Protein AF-A0A1C3NJX9-F1 (afdb_m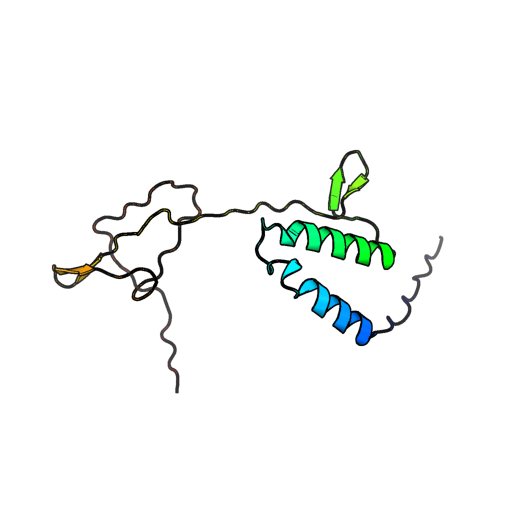onomer)

Mean predicted aligned error: 9.36 Å

Secondary structure (DSSP, 8-state):
--------PPPPPP-HHHHHHHHHHHTSGGG--S-SSSHHHHHHHHHHHHHHHHTT----S-EETTEE-S------------SPPPEEEEETTEEEEE-BTTTB-----SS--S-----SPPP---S------

Structure (mmCIF, N/CA/C/O backbone):
data_AF-A0A1C3NJX9-F1
#
_entry.id   AF-A0A1C3NJX9-F1
#
loop_
_atom_site.group_PDB
_atom_site.id
_atom_site.type_symbol
_atom_site.label_atom_id
_atom_site.label_alt_id
_atom_site.label_comp_id
_atom_site.label_asym_id
_atom_site.label_entity_id
_atom_site.label_seq_id
_atom_site.pdbx_PDB_ins_code
_atom_site.Cartn_x
_atom_site.Cartn_y
_atom_site.Cartn_z
_atom_site.occupancy
_atom_site.B_iso_or_equiv
_atom_site.auth_seq_id
_atom_site.auth_comp_id
_atom_site.auth_asym_id
_atom_site.auth_atom_id
_atom_site.pdbx_PDB_model_num
ATOM 1 N N . MET A 1 1 ? -10.291 13.514 -48.872 1.00 37.56 1 MET A N 1
ATOM 2 C CA . MET A 1 1 ? -10.775 12.367 -48.076 1.00 37.56 1 MET A CA 1
ATOM 3 C C . MET A 1 1 ? -9.645 11.356 -48.002 1.00 37.56 1 MET A C 1
ATOM 5 O O . MET A 1 1 ? -9.330 10.765 -49.023 1.00 37.56 1 MET A O 1
ATOM 9 N N . ALA A 1 2 ? -8.970 11.233 -46.860 1.00 44.94 2 ALA A N 1
ATOM 10 C CA . ALA A 1 2 ? -7.931 10.225 -46.657 1.00 44.94 2 ALA A CA 1
ATOM 11 C C . ALA A 1 2 ? -8.502 9.164 -45.714 1.00 44.94 2 ALA A C 1
ATOM 13 O O . ALA A 1 2 ? -8.822 9.461 -44.564 1.00 44.94 2 ALA A O 1
ATOM 14 N N . VAL A 1 3 ? -8.720 7.962 -46.240 1.00 45.22 3 VAL A N 1
ATOM 15 C CA . VAL A 1 3 ? -9.223 6.824 -45.472 1.00 45.22 3 VAL A CA 1
ATOM 16 C C . VAL A 1 3 ? -8.058 6.287 -44.650 1.00 45.22 3 VAL A C 1
ATOM 18 O O . VAL A 1 3 ? -7.065 5.818 -45.199 1.00 45.22 3 VAL A O 1
ATOM 21 N N . SER A 1 4 ? -8.171 6.413 -43.331 1.00 53.34 4 SER A N 1
ATOM 22 C CA . SER 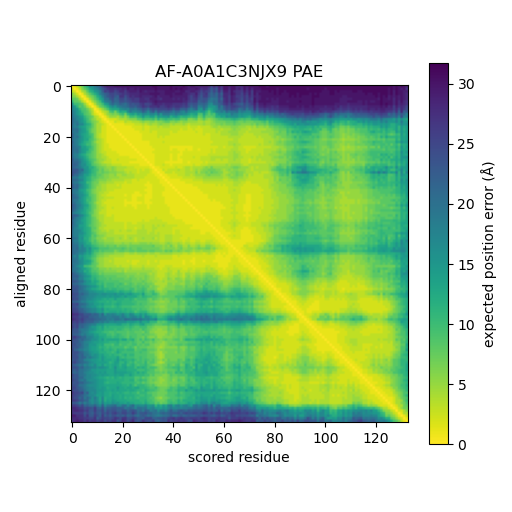A 1 4 ? -7.244 5.815 -42.378 1.00 53.34 4 SER A CA 1
ATOM 23 C C . SER A 1 4 ? -7.418 4.297 -42.426 1.00 53.34 4 SER A C 1
ATOM 25 O O . SER A 1 4 ? -8.473 3.777 -42.061 1.00 53.34 4 SER A O 1
ATOM 27 N N . THR A 1 5 ? -6.413 3.578 -42.918 1.00 52.00 5 THR A N 1
ATOM 28 C CA . THR A 1 5 ? -6.339 2.122 -42.781 1.00 52.00 5 THR A CA 1
ATOM 29 C C . THR A 1 5 ? -6.199 1.796 -41.302 1.00 52.00 5 THR A C 1
ATOM 31 O O . THR A 1 5 ? -5.136 1.996 -40.716 1.00 52.00 5 THR A O 1
ATOM 34 N N . ALA A 1 6 ? -7.277 1.306 -40.689 1.00 57.44 6 ALA A N 1
ATOM 35 C CA . ALA A 1 6 ? -7.197 0.659 -39.392 1.00 57.44 6 ALA A CA 1
ATOM 36 C C . ALA A 1 6 ? -6.249 -0.539 -39.532 1.00 57.44 6 ALA A C 1
ATOM 38 O O . ALA A 1 6 ? -6.569 -1.521 -40.201 1.00 57.44 6 ALA A O 1
ATOM 39 N N . LEU A 1 7 ? -5.057 -0.427 -38.945 1.00 58.59 7 LEU A N 1
ATOM 40 C CA . LEU A 1 7 ? -4.159 -1.556 -38.764 1.00 58.59 7 LEU A CA 1
ATOM 41 C C . LEU A 1 7 ? -4.948 -2.600 -37.962 1.00 58.59 7 LEU A C 1
ATOM 43 O O . LEU A 1 7 ? -5.255 -2.368 -36.791 1.00 58.59 7 LEU A O 1
ATOM 47 N N . MET A 1 8 ? -5.323 -3.723 -38.580 1.00 57.41 8 MET A N 1
ATOM 48 C CA . MET A 1 8 ? -5.744 -4.884 -37.801 1.00 57.41 8 MET A CA 1
ATOM 49 C C . MET A 1 8 ? -4.547 -5.252 -36.931 1.00 57.41 8 MET A C 1
ATOM 51 O O . MET A 1 8 ? -3.512 -5.674 -37.447 1.00 57.41 8 MET A O 1
ATOM 55 N N . ALA A 1 9 ? -4.660 -5.012 -35.625 1.00 65.69 9 ALA A N 1
ATOM 56 C CA . ALA A 1 9 ? -3.661 -5.458 -34.673 1.00 65.69 9 ALA A CA 1
ATOM 57 C C . ALA A 1 9 ? -3.471 -6.964 -34.883 1.00 65.69 9 ALA A C 1
ATOM 59 O O . ALA A 1 9 ? -4.447 -7.719 -34.873 1.00 65.69 9 ALA A O 1
ATOM 60 N N . ALA A 1 10 ? -2.229 -7.383 -35.139 1.00 67.25 10 ALA A N 1
ATOM 61 C CA . ALA A 1 10 ? -1.888 -8.795 -35.224 1.00 67.25 10 ALA A CA 1
ATOM 62 C C . ALA A 1 10 ? -2.438 -9.515 -33.986 1.00 67.25 10 ALA A C 1
ATOM 64 O O . ALA A 1 10 ? -2.397 -8.961 -32.884 1.00 67.25 10 ALA A O 1
ATOM 65 N N . THR A 1 11 ? -2.962 -10.731 -34.163 1.00 66.94 11 THR A N 1
ATOM 66 C CA . THR A 1 11 ? -3.424 -11.540 -33.034 1.00 66.94 11 THR A CA 1
ATOM 67 C C . THR A 1 11 ? -2.265 -11.656 -32.043 1.00 66.94 11 THR A C 1
ATOM 69 O O . THR A 1 11 ? -1.195 -12.131 -32.436 1.00 66.94 11 THR A O 1
ATOM 72 N N . PRO A 1 12 ? -2.408 -11.162 -30.801 1.00 69.81 12 PRO A N 1
ATOM 73 C CA . PRO A 1 12 ? -1.293 -11.142 -29.872 1.00 69.81 12 PRO A CA 1
ATOM 74 C C . PRO A 1 12 ? -0.863 -12.581 -29.601 1.00 69.81 12 PRO A C 1
ATOM 76 O O . PRO A 1 12 ? -1.664 -13.405 -29.161 1.00 69.81 12 PRO A O 1
ATOM 79 N N . SER A 1 13 ? 0.405 -12.886 -29.874 1.00 78.25 13 SER A N 1
ATOM 80 C CA . SER A 1 13 ? 0.987 -14.164 -29.482 1.00 78.25 13 SER A CA 1
ATO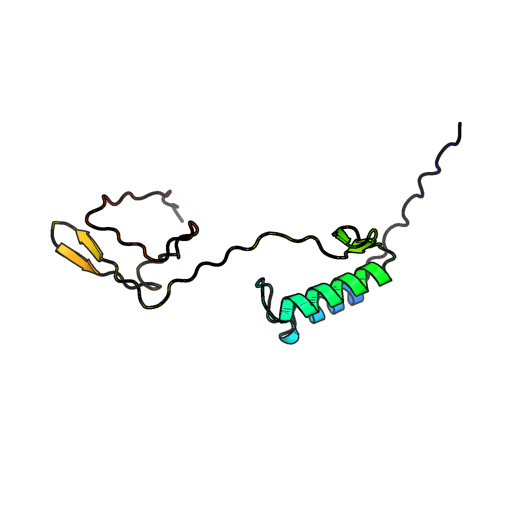M 81 C C . SER A 1 13 ? 1.100 -14.187 -27.962 1.00 78.25 13 SER A C 1
ATOM 83 O O . SER A 1 13 ? 1.799 -13.358 -27.370 1.00 78.25 13 SER A O 1
ATOM 85 N N . LEU A 1 14 ? 0.402 -15.125 -27.327 1.00 82.12 14 LEU A N 1
ATOM 86 C CA . LEU A 1 14 ? 0.551 -15.392 -25.903 1.00 82.12 14 LEU A CA 1
ATOM 87 C C . LEU A 1 14 ? 1.717 -16.361 -25.710 1.00 82.12 14 LEU A C 1
ATOM 89 O O . LEU A 1 14 ? 1.795 -17.394 -26.366 1.00 82.12 14 LEU A O 1
ATOM 93 N N . ASP A 1 15 ? 2.643 -15.976 -24.840 1.00 90.38 15 ASP A N 1
ATOM 94 C CA . ASP A 1 15 ? 3.801 -16.775 -24.455 1.00 90.38 15 ASP A CA 1
ATOM 95 C C . ASP A 1 15 ? 3.693 -17.051 -22.954 1.00 90.38 15 ASP A C 1
ATOM 97 O O . ASP A 1 15 ? 3.925 -16.164 -22.122 1.00 90.38 15 ASP A O 1
ATOM 101 N N . ASP A 1 16 ? 3.315 -18.281 -22.620 1.00 93.50 16 ASP A N 1
ATOM 102 C CA . ASP A 1 16 ? 3.127 -18.738 -21.244 1.00 93.50 16 ASP A CA 1
ATOM 103 C C . ASP A 1 16 ? 4.426 -18.657 -20.433 1.00 93.50 16 ASP A C 1
ATOM 105 O O . ASP A 1 16 ? 4.403 -18.331 -19.242 1.00 93.50 16 ASP A O 1
ATOM 109 N N . ALA A 1 17 ? 5.579 -18.896 -21.068 1.00 94.75 17 ALA A N 1
ATOM 110 C CA . ALA A 1 17 ? 6.876 -18.816 -20.407 1.00 94.75 17 ALA A CA 1
ATOM 111 C C . ALA A 1 17 ? 7.215 -17.365 -20.048 1.00 94.75 17 ALA A C 1
ATOM 113 O O . ALA A 1 17 ? 7.713 -17.100 -18.948 1.00 94.75 17 ALA A O 1
ATOM 114 N N . ARG A 1 18 ? 6.888 -16.412 -20.932 1.00 91.00 18 ARG A N 1
ATOM 115 C CA . ARG A 1 18 ? 6.994 -14.979 -20.626 1.00 91.00 18 ARG A CA 1
ATOM 116 C C . A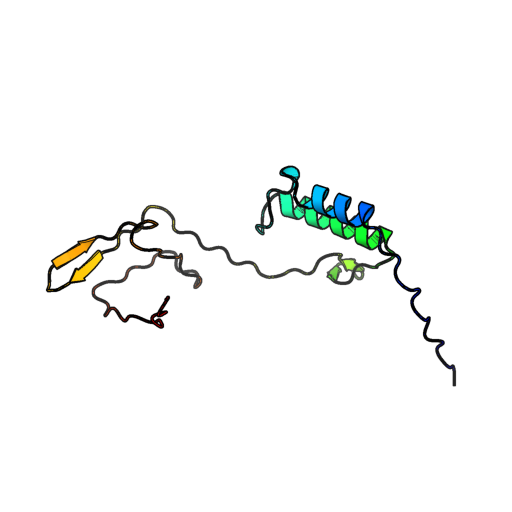RG A 1 18 ? 6.096 -14.593 -19.456 1.00 91.00 18 ARG A C 1
ATOM 118 O O . ARG A 1 18 ? 6.592 -13.981 -18.517 1.00 91.00 18 ARG A O 1
ATOM 125 N N . ILE A 1 19 ? 4.819 -14.979 -19.481 1.00 93.06 19 ILE A N 1
ATOM 126 C CA . ILE A 1 19 ? 3.876 -14.662 -18.395 1.00 93.06 19 ILE A CA 1
ATOM 127 C C . ILE A 1 19 ? 4.377 -15.244 -17.068 1.00 93.06 19 ILE A C 1
ATOM 129 O O . ILE A 1 19 ? 4.433 -14.539 -16.063 1.00 93.06 19 ILE A O 1
ATOM 133 N N . SER A 1 20 ? 4.797 -16.513 -17.060 1.00 96.88 20 SER A N 1
ATOM 134 C CA . SER A 1 20 ? 5.311 -17.173 -15.857 1.00 96.88 20 SER A CA 1
ATOM 135 C C . SER A 1 20 ? 6.549 -16.474 -15.292 1.00 96.88 20 SER A C 1
ATOM 137 O O . SER A 1 20 ? 6.654 -16.307 -14.077 1.00 96.88 20 SER A O 1
ATOM 139 N N . ARG A 1 21 ? 7.477 -16.038 -16.152 1.00 96.06 21 ARG A N 1
ATOM 140 C CA . ARG A 1 21 ? 8.663 -15.281 -15.732 1.00 96.06 21 ARG A CA 1
ATOM 141 C C . ARG A 1 21 ? 8.282 -13.950 -15.091 1.00 96.06 21 ARG A C 1
ATOM 143 O O . ARG A 1 21 ? 8.793 -13.646 -14.019 1.00 96.06 21 ARG A O 1
ATOM 150 N N . ASP A 1 22 ? 7.389 -13.192 -15.719 1.00 95.38 22 ASP A N 1
ATOM 151 C CA . ASP A 1 22 ? 6.992 -11.873 -15.223 1.00 95.38 22 ASP A CA 1
ATOM 152 C C . ASP A 1 22 ? 6.262 -11.992 -13.870 1.00 95.38 22 ASP A C 1
ATOM 154 O O . ASP A 1 22 ? 6.515 -11.215 -12.950 1.00 95.38 22 ASP A O 1
ATOM 158 N N . VAL A 1 23 ? 5.428 -13.027 -13.702 1.00 96.06 23 VAL A N 1
ATOM 159 C CA . VAL A 1 23 ? 4.787 -13.345 -12.415 1.00 96.06 23 VAL A CA 1
ATOM 160 C C . VAL A 1 23 ? 5.817 -13.719 -11.350 1.00 96.06 23 VAL A C 1
ATOM 162 O O . VAL A 1 23 ? 5.725 -13.219 -10.233 1.00 96.06 23 VAL A O 1
ATOM 165 N N . LYS A 1 24 ? 6.791 -14.581 -11.669 1.00 96.44 24 LYS A N 1
ATOM 166 C CA . LYS A 1 24 ? 7.838 -14.994 -10.716 1.00 96.44 24 LYS A CA 1
ATOM 167 C C . LYS A 1 24 ? 8.680 -13.816 -10.242 1.00 96.44 24 LYS A C 1
ATOM 169 O O . LYS A 1 24 ? 8.984 -13.735 -9.058 1.00 96.44 24 LYS A O 1
ATOM 174 N N . GLU A 1 25 ? 9.035 -12.923 -11.157 1.00 96.62 25 GLU A N 1
ATOM 175 C CA . GLU A 1 25 ? 9.805 -11.722 -10.850 1.00 96.62 25 GLU A CA 1
ATOM 176 C C . GLU A 1 25 ? 9.026 -10.808 -9.894 1.00 96.62 25 GLU A C 1
ATOM 178 O O . GLU A 1 25 ? 9.475 -10.563 -8.775 1.00 96.62 25 GLU A O 1
ATOM 183 N N . LEU A 1 26 ? 7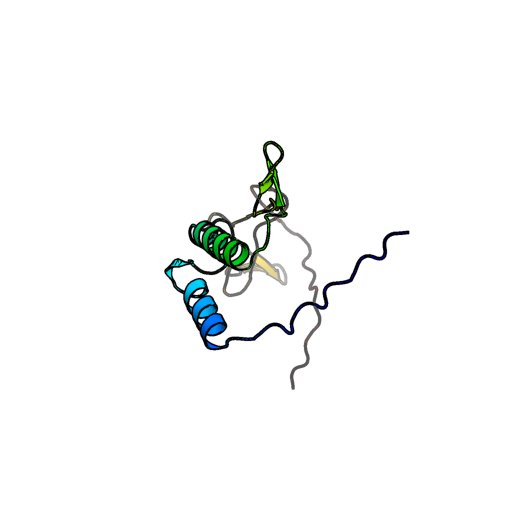.820 -10.384 -10.291 1.00 96.38 26 LEU A N 1
ATOM 184 C CA . LEU A 1 26 ? 6.992 -9.446 -9.522 1.00 96.38 26 LEU A CA 1
ATOM 185 C C . LEU A 1 26 ? 6.484 -10.013 -8.187 1.00 96.38 26 LEU A C 1
ATOM 187 O O . LEU A 1 26 ? 6.122 -9.248 -7.297 1.00 96.38 26 LEU A O 1
ATOM 191 N N . ALA A 1 27 ? 6.407 -11.338 -8.050 1.00 96.19 27 ALA A N 1
ATOM 192 C CA . ALA A 1 27 ? 6.001 -12.001 -6.812 1.00 96.19 27 ALA A CA 1
ATOM 193 C C . ALA A 1 27 ? 7.177 -12.334 -5.882 1.00 96.19 27 ALA A C 1
ATOM 195 O O . ALA A 1 27 ? 6.949 -12.903 -4.816 1.00 96.19 27 ALA A O 1
ATOM 196 N N . SER A 1 28 ? 8.417 -12.037 -6.277 1.00 97.25 28 SER A N 1
ATOM 197 C CA . SER A 1 28 ? 9.588 -12.343 -5.458 1.00 97.25 28 SER A CA 1
ATOM 198 C C . SER A 1 28 ? 9.699 -11.423 -4.238 1.00 97.25 28 SER A C 1
ATOM 200 O O . SER A 1 28 ? 9.258 -10.272 -4.260 1.00 97.25 28 SER A O 1
ATOM 202 N N . ASP A 1 29 ? 10.369 -11.908 -3.189 1.00 95.94 29 ASP A N 1
ATOM 203 C CA . ASP A 1 29 ? 10.610 -11.150 -1.952 1.00 95.94 29 ASP A CA 1
ATOM 204 C C . ASP A 1 29 ? 11.315 -9.809 -2.201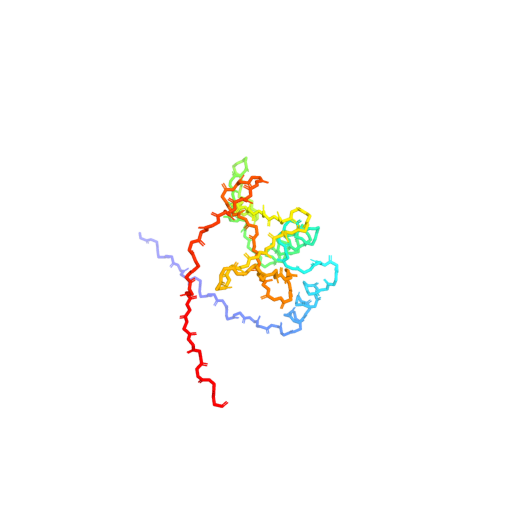 1.00 95.94 29 ASP A C 1
ATOM 206 O O . ASP A 1 29 ? 11.136 -8.855 -1.446 1.00 95.94 29 ASP A O 1
ATOM 210 N N . ALA A 1 30 ? 12.072 -9.697 -3.299 1.00 95.56 30 ALA A N 1
ATOM 211 C CA . ALA A 1 30 ? 12.739 -8.464 -3.699 1.00 95.56 30 ALA A CA 1
ATOM 212 C C . ALA A 1 30 ? 11.768 -7.291 -3.938 1.00 95.56 30 ALA A C 1
ATOM 214 O O . ALA A 1 30 ? 12.209 -6.141 -3.865 1.00 95.56 30 ALA A O 1
ATOM 215 N N . TYR A 1 31 ? 10.490 -7.565 -4.216 1.00 96.44 31 TYR A N 1
ATOM 216 C CA . TYR A 1 31 ? 9.446 -6.566 -4.459 1.00 96.44 31 TYR A CA 1
ATOM 217 C C . TYR A 1 31 ? 8.578 -6.283 -3.224 1.00 96.44 31 TYR A C 1
ATOM 219 O O . TYR A 1 31 ? 7.668 -5.471 -3.316 1.00 96.44 31 TYR A O 1
ATOM 227 N N . GLU A 1 32 ? 8.844 -6.909 -2.068 1.00 95.31 32 GLU A N 1
ATOM 228 C CA . GLU A 1 32 ? 8.221 -6.584 -0.765 1.00 95.31 32 GLU A CA 1
ATOM 229 C C . GLU A 1 32 ? 6.674 -6.654 -0.728 1.00 95.31 32 GLU A C 1
ATOM 231 O O . GLU A 1 32 ? 6.029 -6.199 0.218 1.00 95.31 32 GLU A O 1
ATOM 236 N N . GLY A 1 33 ? 6.054 -7.260 -1.744 1.00 91.56 33 GLY A N 1
ATOM 237 C CA . GLY A 1 33 ? 4.606 -7.353 -1.892 1.00 91.56 33 GLY A CA 1
ATOM 238 C C . GLY A 1 33 ? 4.004 -6.214 -2.721 1.00 91.56 33 GLY A C 1
ATOM 239 O O . GLY A 1 33 ? 4.559 -5.788 -3.725 1.00 91.56 33 GLY A O 1
ATOM 240 N N . ARG A 1 34 ? 2.786 -5.785 -2.364 1.00 89.50 34 ARG A N 1
ATOM 241 C CA . ARG A 1 34 ? 1.991 -4.803 -3.142 1.00 89.50 34 ARG A CA 1
ATOM 242 C C . ARG A 1 34 ? 1.513 -3.619 -2.302 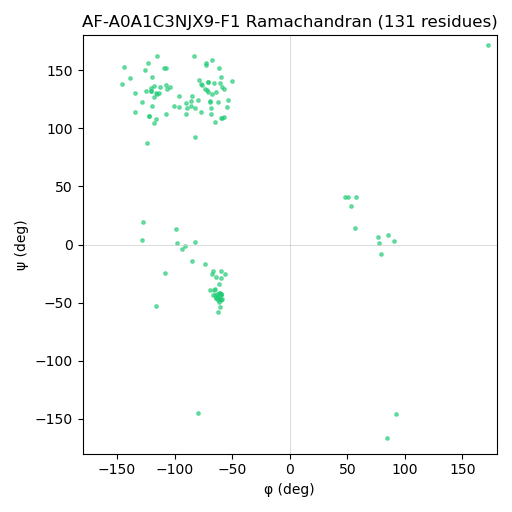1.00 89.50 34 ARG A C 1
ATOM 244 O O . ARG A 1 34 ? 0.529 -2.967 -2.646 1.00 89.50 34 ARG A O 1
ATOM 251 N N . GLY A 1 35 ? 2.155 -3.397 -1.157 1.00 87.81 35 GLY A N 1
ATOM 252 C CA . GLY A 1 35 ? 1.873 -2.242 -0.315 1.00 87.81 35 GLY A CA 1
ATOM 253 C C . GLY A 1 35 ? 2.406 -0.968 -0.978 1.00 87.81 35 GLY A C 1
ATOM 254 O O . GLY A 1 35 ? 3.555 -0.976 -1.426 1.00 87.81 35 GLY A O 1
ATOM 255 N N . PRO A 1 36 ? 1.615 0.115 -1.049 1.00 88.00 36 PRO A N 1
ATOM 256 C CA . PRO A 1 36 ? 2.126 1.396 -1.523 1.00 88.00 36 PRO A CA 1
ATOM 257 C C . PRO A 1 36 ? 3.155 1.971 -0.537 1.00 88.00 36 PRO A C 1
ATOM 259 O O . PRO A 1 36 ? 3.132 1.629 0.648 1.00 88.00 36 PRO A O 1
ATOM 262 N N . ALA A 1 37 ? 4.009 2.884 -1.006 1.00 87.31 37 ALA A N 1
ATOM 263 C CA . ALA A 1 37 ? 5.065 3.532 -0.226 1.00 87.31 37 ALA A CA 1
ATOM 264 C C . ALA A 1 37 ? 6.065 2.541 0.410 1.00 87.31 37 ALA A C 1
ATOM 266 O O . ALA A 1 37 ? 6.476 2.701 1.561 1.00 87.31 37 ALA A O 1
ATOM 267 N N . THR A 1 38 ? 6.441 1.504 -0.342 1.00 90.88 38 THR A N 1
ATOM 268 C CA . THR A 1 38 ? 7.484 0.522 0.012 1.00 90.88 38 THR A CA 1
ATOM 269 C C . THR A 1 38 ? 8.657 0.626 -0.964 1.00 90.88 38 THR A C 1
ATOM 271 O O . THR A 1 38 ? 8.498 1.158 -2.062 1.00 90.88 38 THR A O 1
ATOM 274 N N . ALA A 1 39 ? 9.836 0.095 -0.621 1.00 93.31 39 ALA A N 1
ATOM 275 C CA . ALA A 1 39 ? 10.962 0.092 -1.563 1.00 93.31 39 ALA A CA 1
ATOM 276 C C . ALA A 1 39 ? 10.690 -0.826 -2.773 1.00 93.31 39 ALA A C 1
ATOM 278 O O . ALA A 1 39 ? 11.203 -0.605 -3.874 1.00 93.31 39 ALA A O 1
ATOM 279 N N . GLY A 1 40 ? 9.834 -1.835 -2.593 1.00 95.50 40 GLY A N 1
ATOM 280 C CA . GLY A 1 40 ? 9.312 -2.673 -3.670 1.00 95.50 40 GLY A CA 1
ATOM 281 C C . GLY A 1 40 ? 8.530 -1.921 -4.754 1.00 95.50 40 GLY A C 1
ATOM 282 O O . GLY A 1 40 ? 8.554 -2.320 -5.923 1.00 95.50 40 GLY A O 1
ATOM 283 N N . GLU A 1 41 ? 7.884 -0.803 -4.411 1.00 93.81 41 GLU A N 1
ATOM 284 C CA . GLU A 1 41 ? 7.131 0.022 -5.364 1.00 93.81 41 GLU A CA 1
ATOM 285 C C . GLU A 1 41 ? 8.042 0.601 -6.454 1.00 93.81 41 GLU A C 1
ATOM 287 O O . GLU A 1 41 ? 7.740 0.475 -7.642 1.00 93.81 41 GLU A O 1
ATOM 292 N N . GLU A 1 42 ? 9.197 1.156 -6.077 1.00 94.06 42 GLU A N 1
ATOM 293 C CA . GLU A 1 42 ? 10.158 1.730 -7.027 1.00 94.06 42 GLU A CA 1
ATOM 294 C C . GLU A 1 42 ? 10.646 0.682 -8.038 1.00 94.06 42 GLU A C 1
ATOM 296 O O . GLU A 1 42 ? 10.692 0.936 -9.247 1.00 94.06 42 GLU A O 1
ATOM 301 N N . LYS A 1 43 ? 10.939 -0.534 -7.558 1.00 96.00 43 LYS A N 1
ATOM 302 C CA . LYS A 1 43 ? 11.347 -1.666 -8.405 1.00 96.00 43 LYS A CA 1
ATOM 303 C C . LYS A 1 43 ? 10.225 -2.090 -9.344 1.00 96.00 43 LYS A C 1
ATOM 305 O O . LYS A 1 43 ? 10.468 -2.308 -10.531 1.00 96.00 43 LYS A O 1
ATOM 310 N N . THR A 1 44 ? 8.995 -2.157 -8.836 1.00 96.25 44 THR A N 1
ATOM 311 C CA . THR A 1 44 ? 7.805 -2.493 -9.629 1.00 96.25 44 THR A CA 1
ATOM 312 C C . THR A 1 44 ? 7.597 -1.485 -10.757 1.00 96.25 44 THR A C 1
ATOM 314 O O . THR A 1 44 ? 7.426 -1.878 -11.912 1.00 96.25 44 THR A O 1
ATOM 317 N N . ILE A 1 45 ? 7.660 -0.186 -10.451 1.00 95.50 45 ILE A N 1
ATOM 318 C CA . ILE A 1 45 ? 7.507 0.892 -11.437 1.00 95.50 45 ILE A CA 1
ATOM 319 C C . ILE A 1 45 ? 8.591 0.789 -12.510 1.00 95.50 45 ILE A C 1
ATOM 321 O O . ILE A 1 45 ? 8.279 0.854 -13.703 1.00 95.50 45 ILE A O 1
ATOM 325 N N . ALA A 1 46 ? 9.851 0.597 -12.110 1.00 96.44 46 ALA A N 1
ATOM 326 C CA . ALA A 1 46 ? 10.964 0.463 -13.043 1.00 96.44 46 ALA A CA 1
ATOM 327 C C . ALA A 1 46 ? 10.800 -0.760 -13.961 1.00 96.44 46 ALA A C 1
ATOM 329 O O . ALA A 1 46 ? 10.966 -0.644 -15.180 1.00 96.44 46 ALA A O 1
ATOM 330 N N . TYR A 1 47 ? 10.427 -1.911 -13.395 1.00 97.19 47 TYR A N 1
ATOM 331 C CA . TYR A 1 47 ? 10.184 -3.139 -14.144 1.00 97.19 47 TYR A CA 1
ATOM 332 C C . TYR A 1 47 ? 9.058 -2.955 -15.169 1.00 97.19 47 TYR A C 1
ATOM 334 O O . TYR A 1 47 ? 9.273 -3.172 -16.361 1.00 97.19 47 TYR A O 1
ATOM 342 N N . LEU A 1 48 ? 7.883 -2.482 -14.744 1.00 96.62 48 LEU A N 1
ATOM 343 C CA . LEU A 1 48 ? 6.734 -2.300 -15.636 1.00 96.62 48 LEU A CA 1
ATOM 344 C C . LEU A 1 48 ? 7.008 -1.264 -16.729 1.00 96.62 48 LEU A C 1
ATOM 346 O O . LEU A 1 48 ? 6.706 -1.516 -17.894 1.00 96.62 48 LEU A O 1
ATOM 350 N N . SER A 1 49 ? 7.644 -0.140 -16.387 1.00 97.31 49 SER A N 1
ATOM 351 C CA . SER A 1 49 ? 8.019 0.889 -17.367 1.00 97.31 49 SER A CA 1
ATOM 352 C C . SER A 1 49 ? 8.956 0.321 -18.437 1.00 97.31 49 SER A C 1
ATOM 354 O O . SER A 1 49 ? 8.760 0.564 -19.628 1.00 97.31 49 SER A O 1
ATOM 356 N N . LYS A 1 50 ? 9.939 -0.498 -18.034 1.00 97.12 50 LYS A N 1
ATOM 357 C CA . LYS A 1 50 ? 10.846 -1.190 -18.961 1.00 97.12 50 LYS A CA 1
ATOM 358 C C . LYS A 1 50 ? 10.100 -2.185 -19.853 1.00 97.12 50 LYS A C 1
ATOM 360 O O . LYS A 1 50 ? 10.333 -2.191 -21.060 1.00 97.12 50 LYS A O 1
ATOM 365 N N . GLN A 1 51 ? 9.209 -3.002 -19.288 1.00 95.44 51 GLN A N 1
ATOM 366 C CA . GLN A 1 51 ? 8.444 -3.994 -20.054 1.00 95.44 51 GLN A CA 1
ATOM 367 C C . GLN A 1 51 ? 7.482 -3.326 -21.049 1.00 95.44 51 GLN A C 1
ATOM 369 O O . GLN A 1 51 ? 7.369 -3.775 -22.188 1.00 95.44 51 GLN A O 1
ATOM 374 N N . PHE A 1 52 ? 6.837 -2.222 -20.665 1.00 95.94 52 PHE A N 1
ATOM 375 C CA . PHE A 1 52 ? 5.980 -1.440 -21.560 1.00 95.94 52 PHE A CA 1
ATOM 376 C C . PHE A 1 52 ? 6.771 -0.772 -22.682 1.00 95.94 52 PHE A C 1
ATOM 378 O O . PHE A 1 52 ? 6.366 -0.868 -23.841 1.00 95.94 52 PHE A O 1
ATOM 385 N N . ALA A 1 53 ? 7.925 -0.175 -22.377 1.00 96.19 53 ALA A N 1
ATOM 386 C CA . ALA A 1 53 ? 8.813 0.365 -23.402 1.00 96.19 53 ALA A CA 1
ATOM 387 C C . ALA A 1 53 ? 9.278 -0.725 -24.385 1.00 96.19 53 ALA A C 1
ATOM 389 O O . ALA A 1 53 ? 9.234 -0.521 -25.597 1.00 96.19 53 ALA A O 1
ATOM 390 N N . ALA A 1 54 ? 9.656 -1.908 -23.885 1.00 93.19 54 ALA A N 1
ATOM 391 C CA . ALA A 1 54 ? 10.048 -3.050 -24.716 1.00 93.19 54 ALA A CA 1
ATOM 392 C C . ALA A 1 54 ? 8.899 -3.581 -25.593 1.00 93.19 54 ALA A C 1
ATOM 394 O O . ALA A 1 54 ? 9.143 -4.109 -26.675 1.00 93.19 54 ALA A O 1
ATOM 395 N N . ALA A 1 55 ? 7.650 -3.413 -25.153 1.00 90.88 55 ALA A N 1
ATOM 396 C CA . ALA A 1 55 ? 6.453 -3.724 -25.931 1.00 90.88 55 ALA A CA 1
ATOM 397 C C . ALA A 1 55 ? 6.043 -2.602 -26.912 1.00 90.88 55 ALA A C 1
ATOM 399 O O . ALA A 1 55 ? 5.033 -2.736 -27.600 1.00 90.88 55 ALA A O 1
ATOM 400 N N . GLY A 1 56 ? 6.809 -1.508 -26.995 1.00 95.00 56 GLY A N 1
ATOM 401 C CA . GLY A 1 56 ? 6.577 -0.400 -27.927 1.00 95.00 56 GLY A CA 1
ATOM 402 C C . GLY A 1 56 ? 5.594 0.665 -27.433 1.00 95.00 56 GLY A C 1
ATOM 403 O O . GLY A 1 56 ? 5.227 1.555 -28.202 1.00 95.00 56 GLY A O 1
ATOM 404 N N . LEU A 1 57 ? 5.169 0.607 -26.168 1.00 96.25 57 LEU A N 1
ATOM 405 C CA . LEU A 1 57 ? 4.301 1.630 -25.589 1.00 96.25 57 LEU A CA 1
ATOM 406 C C . LEU A 1 57 ? 5.087 2.923 -25.341 1.00 96.25 57 LEU A C 1
ATOM 408 O O . LEU A 1 57 ? 6.306 2.925 -25.174 1.00 96.25 57 LEU A O 1
ATOM 412 N N . GLN A 1 58 ? 4.354 4.031 -25.291 1.00 96.44 58 GLN A N 1
ATOM 413 C CA . GLN A 1 58 ? 4.861 5.337 -24.882 1.00 96.44 58 GLN A CA 1
ATOM 414 C C . GLN A 1 58 ? 4.310 5.689 -23.493 1.00 96.44 58 GLN A C 1
ATOM 416 O O . GLN A 1 58 ? 3.212 5.241 -23.147 1.00 96.44 58 GLN A O 1
ATOM 421 N N . PRO A 1 59 ? 5.027 6.500 -22.697 1.00 96.94 59 PRO A N 1
ATOM 422 C CA . PRO A 1 59 ? 4.513 6.984 -21.423 1.00 96.94 59 PRO A CA 1
ATOM 423 C C . PRO A 1 59 ? 3.233 7.813 -21.618 1.00 96.94 59 PRO A C 1
ATOM 425 O O . PRO A 1 59 ? 3.141 8.626 -22.539 1.00 96.94 59 PRO A O 1
ATOM 428 N N . GLY A 1 60 ? 2.253 7.620 -20.733 1.00 96.56 60 GLY A N 1
ATOM 429 C CA . GLY A 1 60 ? 0.928 8.253 -20.814 1.00 96.56 60 GLY A CA 1
ATOM 430 C C . GLY A 1 60 ? 0.470 8.967 -19.541 1.00 96.56 60 GLY A C 1
ATOM 431 O O . GLY A 1 60 ? -0.656 9.450 -19.499 1.00 96.56 60 GLY A O 1
ATOM 432 N N . GLY A 1 61 ? 1.317 9.028 -18.515 1.00 96.88 61 GLY A N 1
ATOM 433 C CA . GLY A 1 61 ? 1.007 9.613 -17.216 1.00 96.88 61 GLY A CA 1
ATOM 434 C C . GLY A 1 61 ? 1.101 11.139 -17.181 1.00 96.88 61 GLY A C 1
ATOM 435 O O . GLY A 1 61 ? 0.780 11.843 -18.150 1.00 96.88 61 GLY A O 1
ATOM 436 N N . ASP A 1 62 ? 1.541 11.665 -16.042 1.00 97.44 62 ASP A N 1
ATOM 437 C CA . ASP A 1 62 ? 1.589 13.108 -15.794 1.00 97.44 62 ASP A CA 1
ATOM 438 C C . ASP A 1 62 ? 2.511 13.839 -16.785 1.00 97.44 62 ASP A C 1
ATOM 440 O O . ASP A 1 62 ? 3.456 13.266 -17.333 1.00 97.44 62 ASP A O 1
ATOM 444 N N . LEU A 1 63 ? 2.218 15.114 -17.063 1.00 97.00 63 LEU A N 1
ATOM 445 C CA . LEU A 1 63 ? 3.036 15.942 -17.950 1.00 97.00 63 LEU A CA 1
ATOM 446 C C . LEU A 1 63 ? 4.118 16.667 -17.140 1.00 97.00 63 LEU A C 1
ATOM 448 O O . LEU A 1 63 ? 3.818 17.600 -16.399 1.00 97.00 63 LEU A O 1
ATOM 452 N N . THR A 1 64 ? 5.378 16.296 -17.352 1.00 93.31 64 THR A N 1
ATOM 453 C CA . THR A 1 64 ? 6.541 16.900 -16.689 1.00 93.31 64 THR A CA 1
ATOM 454 C C . THR A 1 64 ? 7.462 17.497 -17.744 1.00 93.31 64 THR A C 1
ATOM 456 O O . THR A 1 64 ? 7.946 16.790 -18.627 1.00 93.31 64 THR A O 1
ATOM 459 N N . ASN A 1 65 ? 7.701 18.811 -17.687 1.00 93.50 65 ASN A N 1
ATOM 460 C CA . ASN A 1 65 ? 8.554 19.535 -18.644 1.00 93.50 65 ASN A CA 1
ATOM 461 C C . ASN A 1 65 ? 8.191 19.259 -20.121 1.00 93.50 65 ASN A C 1
ATOM 463 O O . ASN A 1 65 ? 9.063 19.057 -20.966 1.00 93.50 65 ASN A O 1
ATOM 467 N N . GLY A 1 66 ? 6.891 19.191 -20.426 1.00 95.25 66 GLY A N 1
ATOM 468 C CA . GLY A 1 66 ? 6.385 18.942 -21.780 1.00 95.25 66 GLY A CA 1
ATOM 469 C C . GLY A 1 66 ? 6.469 17.487 -22.261 1.00 95.25 66 GLY A C 1
ATOM 470 O O . GLY A 1 66 ? 6.141 17.223 -23.415 1.00 95.25 66 GLY A O 1
ATOM 471 N N . LYS A 1 67 ? 6.867 16.532 -21.409 1.00 96.62 67 LYS A N 1
ATOM 472 C CA . LYS A 1 67 ? 6.919 15.094 -21.728 1.00 96.62 67 LYS A CA 1
ATOM 473 C C . LYS A 1 67 ? 6.017 14.294 -20.792 1.00 96.62 67 LYS A C 1
ATOM 475 O O . LYS A 1 67 ? 5.896 14.622 -19.615 1.00 96.62 67 LYS A O 1
ATOM 480 N N . ARG A 1 68 ? 5.376 13.245 -21.314 1.00 97.19 68 ARG A N 1
ATOM 481 C CA . ARG A 1 68 ? 4.561 12.326 -20.507 1.00 97.19 68 ARG A CA 1
ATOM 482 C C . ARG A 1 68 ? 5.466 11.428 -19.663 1.00 97.19 68 ARG A C 1
ATOM 484 O O . ARG A 1 68 ? 6.445 10.891 -20.177 1.00 97.19 68 ARG A O 1
ATOM 491 N N . ALA A 1 69 ? 5.135 11.274 -18.386 1.00 96.69 69 ALA A N 1
ATOM 492 C CA . ALA A 1 69 ? 5.768 10.337 -17.468 1.00 96.69 69 ALA A CA 1
ATOM 493 C C . ALA A 1 69 ? 5.171 8.926 -17.607 1.00 96.69 69 ALA A C 1
ATOM 495 O O . ALA A 1 69 ? 4.076 8.742 -18.140 1.00 96.69 69 ALA A O 1
ATOM 496 N N . TRP A 1 70 ? 5.885 7.913 -17.117 1.00 96.38 70 TRP A N 1
ATOM 497 C CA . TRP A 1 70 ? 5.382 6.532 -17.074 1.00 96.38 70 TRP A CA 1
ATOM 498 C C . TRP A 1 70 ? 4.317 6.309 -15.997 1.00 96.38 70 TRP A C 1
ATOM 500 O O . TRP A 1 70 ? 3.586 5.325 -16.054 1.00 96.38 70 TRP A O 1
ATOM 510 N N . THR A 1 71 ? 4.218 7.222 -15.033 1.00 95.56 71 THR A N 1
ATOM 511 C CA . THR A 1 71 ? 3.332 7.121 -13.875 1.00 95.56 71 THR A CA 1
ATOM 512 C C . THR A 1 71 ? 2.387 8.313 -13.795 1.00 95.56 71 THR A C 1
ATOM 514 O O . THR A 1 71 ? 2.657 9.393 -14.326 1.00 95.56 71 THR A O 1
ATOM 517 N N . GLN A 1 72 ? 1.262 8.090 -13.124 1.00 95.56 72 GLN A N 1
ATOM 518 C CA . GLN A 1 72 ? 0.319 9.123 -12.721 1.00 95.56 72 GLN A CA 1
ATOM 519 C C . GLN A 1 72 ? 0.295 9.166 -11.195 1.00 95.56 72 GLN A C 1
ATOM 521 O O . GLN A 1 72 ? 0.124 8.128 -10.551 1.00 95.56 72 GLN A O 1
ATOM 526 N N . ALA A 1 73 ? 0.454 10.353 -10.620 1.00 92.44 73 ALA A N 1
ATOM 527 C CA . ALA A 1 73 ? 0.367 10.539 -9.184 1.00 92.44 73 ALA A CA 1
ATOM 528 C C . ALA A 1 73 ? -1.068 10.298 -8.693 1.00 92.44 73 ALA A C 1
ATOM 530 O O . ALA A 1 73 ? -2.031 10.879 -9.200 1.00 92.44 73 ALA A O 1
ATOM 531 N N . VAL A 1 74 ? -1.202 9.464 -7.661 1.00 91.00 74 VAL A N 1
ATOM 532 C CA . VAL A 1 74 ? -2.460 9.237 -6.944 1.00 91.00 74 VAL A CA 1
ATOM 533 C C . VAL A 1 74 ? -2.275 9.605 -5.471 1.00 91.00 74 VAL A C 1
ATOM 535 O O . VAL A 1 74 ? -1.256 9.248 -4.878 1.00 91.00 74 VAL A O 1
ATOM 538 N N . PRO A 1 75 ? -3.216 10.339 -4.851 1.00 89.44 75 PRO A N 1
ATOM 539 C CA . PRO A 1 75 ? -3.098 10.687 -3.445 1.00 89.44 75 PRO A CA 1
ATOM 540 C C . PRO A 1 75 ? -3.263 9.433 -2.586 1.00 89.44 75 PRO A C 1
ATOM 542 O O . PRO A 1 75 ? -4.292 8.758 -2.631 1.00 89.44 75 PRO A O 1
ATOM 545 N N . LEU A 1 76 ? -2.253 9.148 -1.770 1.00 86.75 76 LEU A N 1
ATOM 546 C CA . LEU A 1 76 ? -2.282 8.063 -0.800 1.00 86.75 76 LEU A CA 1
ATOM 547 C C . LEU A 1 76 ? -2.496 8.633 0.600 1.00 86.75 76 LEU A C 1
ATOM 549 O O . LEU A 1 76 ? -1.865 9.614 0.991 1.00 86.75 76 LEU A O 1
ATOM 553 N N . ARG A 1 77 ? -3.387 8.004 1.370 1.00 86.25 77 ARG A N 1
ATOM 554 C CA . ARG A 1 77 ? -3.582 8.303 2.792 1.00 86.25 77 ARG A CA 1
ATOM 555 C C . ARG A 1 77 ? -3.221 7.076 3.606 1.00 86.25 77 ARG A C 1
ATOM 557 O O . ARG A 1 77 ? -3.704 5.982 3.329 1.00 86.25 77 ARG A O 1
ATOM 564 N N . ARG A 1 78 ? -2.399 7.284 4.629 1.00 85.81 78 ARG A N 1
ATOM 565 C CA . ARG A 1 78 ? -2.044 6.276 5.621 1.00 85.81 78 ARG A CA 1
ATOM 566 C C . ARG A 1 78 ? -2.457 6.788 6.992 1.00 85.81 78 ARG A C 1
ATOM 568 O O . ARG A 1 78 ? -2.169 7.932 7.328 1.00 85.81 78 ARG A O 1
ATOM 575 N N . ALA A 1 79 ? -3.133 5.942 7.756 1.00 90.12 79 ALA A N 1
ATOM 576 C CA . ALA A 1 79 ? -3.446 6.198 9.150 1.00 90.12 79 ALA A CA 1
ATOM 577 C C . ALA A 1 79 ? -3.132 4.935 9.943 1.00 90.12 79 ALA A C 1
ATOM 579 O O . ALA A 1 79 ? -3.557 3.844 9.565 1.00 90.12 79 ALA A O 1
ATOM 580 N N . ASP A 1 80 ? -2.399 5.110 11.032 1.00 90.31 80 ASP A N 1
ATOM 581 C CA . ASP A 1 80 ? -1.995 4.046 11.939 1.00 90.31 80 ASP A CA 1
ATOM 582 C C . ASP A 1 80 ? -2.435 4.408 13.361 1.00 90.31 80 ASP A C 1
ATOM 584 O O . ASP A 1 80 ? -2.530 5.584 13.719 1.00 90.31 80 ASP A O 1
ATOM 588 N N . ILE A 1 81 ? -2.713 3.392 14.179 1.00 91.62 81 ILE A N 1
ATOM 589 C CA . ILE A 1 81 ? -2.921 3.579 15.617 1.00 91.62 81 ILE A CA 1
ATOM 590 C C . ILE A 1 81 ? -1.544 3.539 16.276 1.00 91.62 81 ILE A C 1
ATOM 592 O O . ILE A 1 81 ? -0.845 2.530 16.194 1.00 91.62 81 ILE A O 1
ATOM 596 N N . VAL A 1 82 ? -1.157 4.631 16.931 1.00 89.31 82 VAL A N 1
ATOM 597 C CA . VAL A 1 82 ? 0.082 4.693 17.714 1.00 89.31 82 VAL A CA 1
ATOM 598 C C . VAL A 1 82 ? -0.220 4.277 19.154 1.00 89.31 82 VAL A C 1
ATOM 600 O O . VAL A 1 82 ? -1.048 4.894 19.820 1.00 89.31 82 VAL A O 1
ATOM 603 N N . GLY A 1 83 ? 0.464 3.238 19.640 1.00 88.38 83 GLY A N 1
ATOM 604 C CA . GLY A 1 83 ? 0.243 2.662 20.971 1.00 88.38 83 GLY A CA 1
ATOM 605 C C . GLY A 1 83 ? -0.902 1.643 21.022 1.00 88.38 83 GLY A C 1
ATOM 606 O O . GLY A 1 83 ? -1.377 1.162 19.994 1.00 88.38 83 GLY A O 1
ATOM 607 N N . THR A 1 84 ? -1.335 1.294 22.236 1.00 88.62 84 THR A N 1
ATOM 608 C CA . THR A 1 84 ? -2.415 0.319 22.459 1.00 88.62 84 THR A CA 1
ATOM 609 C C . THR A 1 84 ? -3.724 1.051 22.759 1.00 88.62 84 THR A C 1
ATOM 611 O O . THR A 1 84 ? -3.783 1.770 23.758 1.00 88.62 84 THR A O 1
ATOM 614 N N . PRO A 1 85 ? -4.782 0.884 21.945 1.00 92.31 85 PRO A N 1
ATOM 615 C CA . PRO A 1 85 ? -6.069 1.505 22.227 1.00 92.31 85 PRO A CA 1
ATOM 616 C C . PRO A 1 85 ? -6.741 0.833 23.431 1.00 92.31 85 PRO A C 1
ATOM 618 O O . PRO A 1 85 ? -6.734 -0.392 23.555 1.00 92.31 85 PRO A O 1
ATOM 621 N N . THR A 1 86 ? -7.365 1.636 24.291 1.00 94.31 86 THR A N 1
ATOM 622 C CA . THR A 1 86 ? -8.191 1.150 25.404 1.00 94.31 86 THR A CA 1
ATOM 623 C C . THR A 1 86 ? -9.648 1.154 24.970 1.00 94.31 86 THR A C 1
ATOM 625 O O . THR A 1 86 ? -10.193 2.213 24.665 1.00 94.31 86 THR A O 1
ATOM 628 N N . ILE A 1 87 ? -10.286 -0.017 24.945 1.00 94.62 87 ILE A N 1
ATOM 629 C CA . ILE A 1 87 ? -11.688 -0.158 24.546 1.00 94.62 87 ILE A CA 1
ATOM 630 C C . ILE A 1 87 ? -12.468 -0.862 25.650 1.00 94.62 87 ILE A C 1
ATOM 632 O O . ILE A 1 87 ? -12.058 -1.915 26.135 1.00 94.62 87 ILE A O 1
ATOM 636 N N . ALA A 1 88 ? -13.623 -0.305 26.004 1.00 95.06 88 ALA A N 1
ATOM 637 C CA . ALA A 1 88 ? -14.607 -0.973 26.840 1.00 95.06 88 ALA A CA 1
ATOM 638 C C 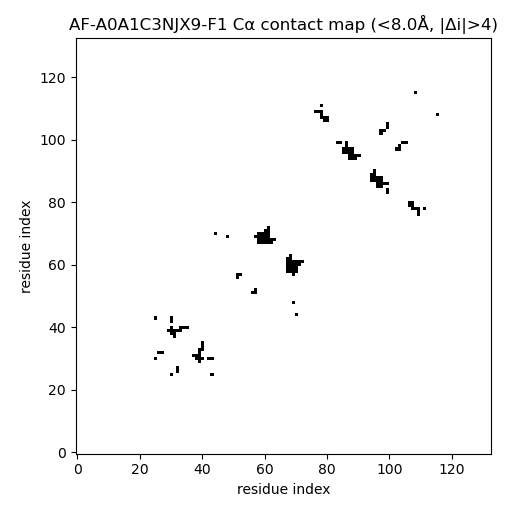. ALA A 1 88 ? -16.018 -0.715 26.310 1.00 95.06 88 ALA A C 1
ATOM 640 O O . ALA A 1 88 ? -16.330 0.384 25.852 1.00 95.06 88 ALA A O 1
ATOM 641 N N . VAL A 1 89 ? -16.871 -1.730 26.400 1.00 94.75 89 VAL A N 1
ATOM 642 C CA . VAL A 1 89 ? -18.310 -1.610 26.156 1.00 94.75 89 VAL A CA 1
ATOM 643 C C . VAL A 1 89 ? -19.050 -1.708 27.482 1.00 94.75 89 VAL A C 1
ATOM 645 O O . VAL A 1 89 ? -18.72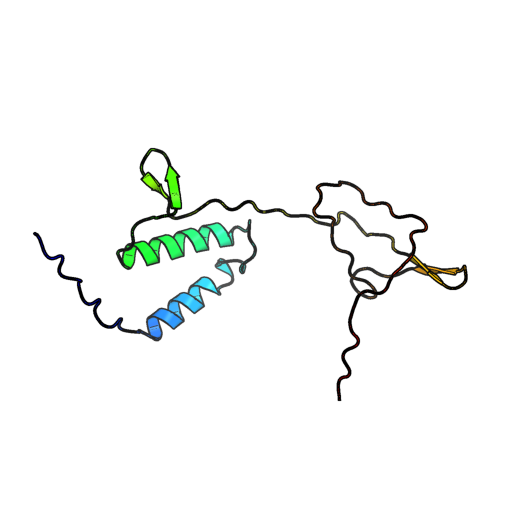4 -2.537 28.331 1.00 94.75 89 VAL A O 1
ATOM 648 N N . GLN A 1 90 ? -20.054 -0.857 27.670 1.00 93.31 90 GLN A N 1
ATOM 649 C CA . GLN A 1 90 ? -20.914 -0.921 28.846 1.00 93.31 90 GLN A CA 1
ATOM 650 C C . GLN A 1 90 ? -22.036 -1.927 28.593 1.00 93.31 90 GLN A C 1
ATOM 652 O O . GLN A 1 90 ? -22.804 -1.774 27.645 1.00 93.31 90 GLN A O 1
ATOM 657 N N . ASN A 1 91 ? -22.170 -2.926 29.462 1.00 87.94 91 ASN A N 1
ATOM 658 C CA . ASN A 1 91 ? -23.296 -3.856 29.451 1.00 87.94 91 ASN A CA 1
ATOM 659 C C . ASN A 1 91 ? -23.910 -3.922 30.854 1.00 87.94 91 ASN A C 1
ATOM 661 O O . ASN A 1 91 ? -23.207 -4.197 31.825 1.00 87.94 91 ASN A O 1
ATOM 665 N N . ALA A 1 92 ? -25.207 -3.615 30.974 1.00 86.88 92 ALA A N 1
ATOM 666 C CA . ALA A 1 92 ? -25.933 -3.575 32.249 1.00 86.88 92 ALA A CA 1
ATOM 667 C C . ALA A 1 92 ? -25.200 -2.780 33.359 1.00 86.88 92 ALA A C 1
ATOM 669 O O . ALA A 1 92 ? -25.132 -3.202 34.512 1.00 86.88 92 ALA A O 1
ATOM 670 N N . GLY A 1 93 ? -24.600 -1.639 32.996 1.00 86.00 93 GLY A N 1
ATOM 671 C CA . GLY A 1 93 ? -23.862 -0.770 33.922 1.00 86.00 93 GLY A CA 1
ATOM 672 C C . GLY A 1 93 ? -22.451 -1.244 34.292 1.00 86.00 93 GLY A C 1
ATOM 673 O O . GLY A 1 93 ? -21.777 -0.564 35.060 1.00 86.00 93 GLY A O 1
ATOM 674 N N . LYS A 1 94 ? -21.976 -2.369 33.745 1.00 91.56 94 LYS A N 1
ATOM 675 C CA . LYS A 1 94 ? -20.623 -2.887 33.985 1.00 91.56 94 LYS A CA 1
ATOM 676 C C . LYS A 1 94 ? -19.728 -2.684 32.756 1.00 91.56 94 LYS A C 1
ATOM 678 O O . LYS A 1 94 ? -20.164 -3.015 31.649 1.00 91.56 94 LYS A O 1
ATOM 683 N N . PRO A 1 95 ? -18.492 -2.183 32.932 1.00 94.06 95 PRO A N 1
ATOM 684 C CA . PRO A 1 95 ? -17.519 -2.128 31.852 1.00 94.06 95 PRO A CA 1
ATOM 685 C C . PRO A 1 95 ? -17.026 -3.528 31.505 1.00 94.06 95 PRO A C 1
ATOM 687 O O . PRO A 1 95 ? -16.613 -4.296 32.375 1.00 94.06 95 PRO A O 1
ATOM 690 N N . HIS A 1 96 ? -17.034 -3.836 30.216 1.00 94.88 96 HIS A N 1
ATOM 691 C CA . HIS A 1 96 ? -16.391 -5.008 29.649 1.00 94.88 96 HIS A CA 1
ATOM 692 C C . HIS A 1 96 ? -15.283 -4.544 28.703 1.00 94.88 96 HIS A C 1
ATOM 694 O O . HIS A 1 96 ? -15.561 -3.978 27.645 1.00 94.88 96 HIS A O 1
ATOM 700 N N . ALA A 1 97 ? -14.030 -4.721 29.124 1.00 95.88 97 ALA A N 1
ATOM 701 C CA . ALA A 1 97 ? -12.865 -4.364 28.322 1.00 95.88 97 ALA A CA 1
ATOM 702 C C . ALA A 1 97 ? -12.717 -5.326 27.137 1.00 95.88 97 ALA A C 1
ATOM 704 O O . ALA A 1 97 ? -12.918 -6.525 27.298 1.00 95.88 97 ALA A O 1
ATOM 705 N N . LEU A 1 98 ? -12.348 -4.793 25.973 1.00 95.56 98 LEU A N 1
ATOM 706 C CA . LEU A 1 98 ? -12.134 -5.561 24.749 1.00 95.56 98 LEU A CA 1
ATOM 707 C C . LEU A 1 98 ? -10.681 -5.443 24.295 1.00 95.56 98 LEU A C 1
ATOM 709 O O . LEU A 1 98 ? -10.105 -4.355 24.245 1.00 95.56 98 LEU A O 1
ATOM 713 N N . THR A 1 99 ? -10.108 -6.570 23.898 1.00 95.00 99 THR A N 1
ATOM 714 C CA . THR A 1 99 ? -8.734 -6.669 23.419 1.00 95.00 99 THR A CA 1
ATOM 715 C C . THR A 1 99 ? -8.670 -6.435 21.910 1.00 95.00 99 THR A C 1
ATOM 717 O O . THR A 1 99 ? -9.202 -7.222 21.118 1.00 95.00 99 THR A O 1
ATOM 720 N N . GLN A 1 100 ? -7.966 -5.379 21.495 1.00 93.88 100 GLN A N 1
ATOM 721 C CA . GLN A 1 100 ? -7.703 -5.082 20.085 1.00 93.88 100 GLN A CA 1
ATOM 722 C C . GLN A 1 100 ? -7.001 -6.255 19.378 1.00 93.88 100 GLN A C 1
ATOM 724 O O . GLN A 1 100 ? -6.034 -6.822 19.884 1.00 93.88 100 GLN A O 1
ATOM 729 N N . GLY A 1 101 ? -7.488 -6.614 18.190 1.00 91.38 101 GLY A N 1
ATOM 730 C CA . GLY A 1 101 ? -6.985 -7.713 17.363 1.00 91.38 101 GLY A CA 1
ATOM 731 C C . GLY A 1 101 ? -7.449 -9.112 17.786 1.00 91.38 101 GLY A C 1
ATOM 732 O O . GLY A 1 101 ? -7.209 -10.058 17.042 1.00 91.38 101 GLY A O 1
ATOM 733 N N . LYS A 1 102 ? -8.118 -9.258 18.939 1.00 94.31 102 LYS A N 1
ATOM 734 C CA . LYS A 1 102 ? -8.675 -10.541 19.409 1.00 94.31 102 LYS A CA 1
ATOM 735 C C . LYS A 1 102 ? -10.195 -10.515 19.501 1.00 94.31 102 LYS A C 1
ATOM 737 O O . LYS A 1 102 ? -10.856 -11.379 18.942 1.00 94.31 102 LYS A O 1
ATOM 742 N N . GLU A 1 103 ? -10.731 -9.522 20.201 1.00 94.75 103 GLU A N 1
ATOM 743 C CA . GLU A 1 103 ? -12.168 -9.391 20.478 1.00 94.75 103 GLU A CA 1
ATOM 744 C C . GLU A 1 103 ? -12.790 -8.246 19.673 1.00 94.75 103 GLU A C 1
ATOM 746 O O . GLU A 1 103 ? -13.982 -8.260 19.379 1.00 94.75 103 GLU A O 1
ATOM 751 N N . ILE A 1 104 ? -11.976 -7.261 19.281 1.00 93.06 104 ILE A N 1
ATOM 752 C CA . ILE A 1 104 ? -12.392 -6.132 18.452 1.00 93.06 104 ILE A CA 1
ATOM 753 C C . ILE A 1 104 ? -11.286 -5.719 17.481 1.00 93.06 104 ILE A C 1
ATOM 755 O O . ILE A 1 104 ? -10.104 -5.907 17.757 1.00 93.06 104 ILE A O 1
ATOM 759 N N . ALA A 1 105 ? -11.664 -5.137 16.343 1.00 92.62 105 ALA A N 1
ATOM 760 C CA . ALA A 1 105 ? -10.740 -4.564 15.370 1.00 92.62 105 ALA A CA 1
ATOM 761 C C . ALA A 1 105 ? -11.082 -3.090 15.102 1.00 92.62 105 ALA A C 1
ATOM 763 O O . ALA A 1 105 ? -11.817 -2.761 14.172 1.00 92.62 105 ALA A O 1
ATOM 764 N N . ILE A 1 106 ? -10.529 -2.192 15.914 1.00 92.25 106 ILE A N 1
ATOM 765 C CA . ILE A 1 106 ? -10.565 -0.747 15.672 1.00 92.25 106 ILE A CA 1
ATOM 766 C C . ILE A 1 106 ? -9.541 -0.385 14.594 1.00 92.25 106 ILE A C 1
ATOM 768 O O . ILE A 1 106 ? -8.419 -0.891 14.596 1.00 92.25 106 ILE A O 1
ATOM 772 N N . ARG A 1 107 ? -9.922 0.500 13.672 1.00 91.50 107 ARG A N 1
ATOM 773 C CA . ARG A 1 107 ? -9.023 1.079 12.665 1.00 91.50 107 ARG A CA 1
ATOM 774 C C . ARG A 1 107 ? -8.763 2.545 12.990 1.00 91.50 107 ARG A C 1
ATOM 776 O O . ARG A 1 107 ? -9.611 3.198 13.594 1.00 91.50 107 ARG A O 1
ATOM 783 N N . ALA A 1 108 ? -7.600 3.050 12.586 1.00 92.44 108 ALA A N 1
ATOM 784 C CA . ALA A 1 108 ? -7.290 4.468 12.705 1.00 92.44 108 ALA A CA 1
ATOM 785 C C . ALA A 1 108 ? -8.306 5.313 11.918 1.00 92.44 108 ALA A C 1
ATOM 787 O O . ALA A 1 108 ? -8.760 4.909 10.841 1.00 92.44 108 ALA A O 1
ATOM 788 N N . ALA A 1 109 ? -8.652 6.484 12.452 1.00 90.50 109 ALA A N 1
ATOM 789 C CA . ALA A 1 109 ? -9.499 7.435 11.746 1.00 90.50 109 ALA A CA 1
ATOM 790 C C . ALA A 1 109 ? -8.770 7.975 10.505 1.00 90.50 109 ALA A C 1
ATOM 792 O O . ALA A 1 109 ? -7.574 8.257 10.535 1.00 90.50 109 ALA A O 1
ATOM 793 N N . LEU A 1 110 ? -9.503 8.119 9.399 1.00 89.56 110 LEU A N 1
ATOM 794 C CA . LEU A 1 110 ? -8.973 8.616 8.123 1.00 89.56 110 LEU A CA 1
ATOM 795 C C . LEU A 1 110 ? -9.270 10.107 7.896 1.00 89.56 110 LEU A C 1
ATOM 797 O O . LEU A 1 110 ? -9.132 10.591 6.772 1.00 89.56 110 LEU A O 1
ATOM 801 N N . ASP A 1 111 ? -9.702 10.825 8.931 1.00 90.62 111 ASP A N 1
ATOM 802 C CA . ASP A 1 111 ? -10.097 12.238 8.893 1.00 90.62 111 ASP A CA 1
ATOM 803 C C . ASP A 1 111 ? -8.954 13.210 9.247 1.00 90.62 111 ASP A C 1
ATOM 805 O O . ASP A 1 111 ? -9.126 14.420 9.133 1.00 90.62 111 ASP A O 1
ATOM 809 N N . GLY A 1 112 ? -7.777 12.692 9.612 1.00 87.25 112 GLY A N 1
ATOM 810 C CA . GLY A 1 112 ? -6.611 13.486 10.012 1.00 87.25 112 GLY A CA 1
ATOM 811 C C . GLY A 1 112 ? -6.534 13.776 11.514 1.00 87.25 112 GLY A C 1
ATOM 812 O O . GLY A 1 112 ? -5.604 14.456 11.948 1.00 87.25 112 GLY A O 1
ATOM 813 N N . SER A 1 113 ? -7.467 13.253 12.314 1.00 90.56 113 SER A N 1
ATOM 814 C CA . SER A 1 113 ? -7.439 13.384 13.769 1.00 90.56 113 SER A CA 1
ATOM 815 C C . SER A 1 113 ? -6.217 12.680 14.370 1.00 90.56 113 SER A C 1
ATOM 817 O O . SER A 1 113 ? -5.954 11.511 14.095 1.00 90.56 113 SER A O 1
ATOM 819 N N . SER A 1 114 ? -5.484 13.375 15.245 1.00 91.19 114 SER A N 1
ATOM 820 C CA . SER A 1 114 ? -4.332 12.812 15.970 1.00 91.19 114 SER A CA 1
ATOM 821 C C . SER A 1 114 ? -4.720 12.057 17.246 1.00 91.19 114 SER A C 1
ATOM 823 O O . SER A 1 114 ? -3.908 11.318 17.800 1.00 91.19 114 SER A O 1
ATOM 825 N N . LYS A 1 115 ? -5.961 12.231 17.717 1.00 91.38 115 LYS A N 1
ATOM 826 C CA . LYS A 1 115 ? -6.548 11.530 18.862 1.00 91.38 115 LYS A CA 1
ATOM 827 C C . LYS A 1 115 ? -8.035 11.297 18.601 1.00 91.38 115 LYS A C 1
ATOM 829 O O . LYS A 1 115 ? -8.728 12.202 18.147 1.00 91.38 115 LYS A O 1
ATOM 834 N N . VAL A 1 116 ? -8.521 10.109 18.952 1.00 92.00 116 VAL A N 1
ATOM 835 C CA . VAL A 1 116 ? -9.951 9.784 19.011 1.00 92.00 116 VAL A CA 1
ATOM 836 C C . VAL A 1 116 ? -10.288 9.434 20.456 1.00 92.00 116 VAL A C 1
ATOM 838 O O . VAL A 1 116 ? -9.621 8.596 21.058 1.00 92.00 116 VAL A O 1
ATOM 841 N N . ASP A 1 117 ? -11.294 10.099 21.016 1.00 93.62 117 ASP A N 1
ATOM 842 C CA . ASP A 1 117 ? -11.778 9.881 22.379 1.00 93.62 117 ASP A CA 1
ATOM 843 C C . ASP A 1 117 ? -13.306 9.812 22.336 1.00 93.62 117 ASP A C 1
ATOM 845 O O . ASP A 1 117 ? -13.963 10.776 21.941 1.00 93.62 117 ASP A O 1
ATOM 849 N N . ILE A 1 118 ? -13.865 8.646 22.653 1.00 92.50 118 ILE A N 1
ATOM 850 C CA . ILE A 1 118 ? -15.304 8.385 22.584 1.00 92.50 118 ILE A CA 1
ATOM 851 C C . ILE A 1 118 ? -15.751 7.948 23.973 1.00 92.50 118 ILE A C 1
ATOM 853 O O . ILE A 1 118 ? -15.425 6.851 24.424 1.00 92.50 118 ILE A O 1
ATOM 857 N N . ALA A 1 119 ? -16.530 8.799 24.634 1.00 92.88 119 ALA A N 1
ATOM 858 C CA . ALA A 1 119 ? -17.064 8.538 25.962 1.00 92.88 119 ALA A CA 1
ATOM 859 C C . ALA A 1 119 ? -18.588 8.399 25.909 1.00 92.88 119 ALA A C 1
ATOM 861 O O . ALA A 1 119 ? -19.275 9.259 25.362 1.00 92.88 119 ALA A O 1
ATOM 862 N N . ASN A 1 120 ? -19.116 7.333 26.518 1.00 90.75 120 ASN A N 1
ATOM 863 C CA . ASN A 1 120 ? -20.555 7.117 26.732 1.00 90.75 120 ASN A CA 1
ATOM 864 C C . ASN A 1 120 ? -21.424 7.226 25.462 1.00 90.75 120 ASN A C 1
ATOM 866 O O . ASN A 1 120 ? -22.574 7.660 25.525 1.00 90.75 120 ASN A O 1
ATOM 870 N N . ALA A 1 121 ? -20.883 6.831 24.308 1.00 93.38 121 ALA A N 1
ATOM 871 C CA . ALA A 1 121 ? -21.629 6.824 23.057 1.00 93.38 121 ALA A CA 1
ATOM 872 C C . ALA A 1 121 ? -22.558 5.595 22.969 1.00 93.38 121 ALA A C 1
ATOM 874 O O . ALA A 1 121 ? -22.150 4.496 23.363 1.00 93.38 121 ALA A O 1
ATOM 875 N N . PRO A 1 122 ? -23.784 5.736 22.425 1.00 91.56 122 PRO A N 1
ATOM 876 C CA . PRO A 1 122 ? -24.634 4.594 22.110 1.00 91.56 122 PRO A CA 1
ATOM 877 C C . PRO A 1 122 ? -23.948 3.652 21.116 1.00 91.56 122 PRO A C 1
ATOM 879 O O . PRO A 1 122 ? -23.396 4.095 20.109 1.00 91.56 122 PRO A O 1
ATOM 882 N N . LEU A 1 123 ? -24.020 2.347 21.377 1.00 89.94 123 LEU A N 1
ATOM 883 C CA . LEU A 1 123 ? -23.524 1.322 20.464 1.00 89.94 123 LEU A CA 1
ATOM 884 C C . LEU A 1 123 ? -24.676 0.801 19.604 1.00 89.94 123 LEU A C 1
ATOM 886 O O . LEU A 1 123 ? -25.701 0.365 20.127 1.00 89.94 123 LEU A O 1
ATOM 890 N N . VAL A 1 124 ? -24.487 0.812 18.287 1.00 90.75 124 VAL A N 1
ATOM 891 C CA . VAL A 1 124 ? -25.441 0.254 17.324 1.00 90.75 124 VAL A CA 1
ATOM 892 C C . VAL A 1 124 ? -24.741 -0.840 16.530 1.00 90.75 124 VAL A C 1
ATOM 894 O O . VAL A 1 124 ? -23.633 -0.645 16.035 1.00 90.75 124 VAL A O 1
ATOM 897 N N . PHE A 1 125 ? -25.388 -1.997 16.402 1.00 87.50 125 PHE A N 1
ATOM 898 C CA . PHE A 1 125 ? -24.928 -3.051 15.505 1.00 87.50 125 PHE A CA 1
ATOM 899 C C . PHE A 1 125 ? -25.355 -2.726 14.071 1.00 87.50 125 PHE A C 1
ATOM 901 O O . PHE A 1 125 ? -26.542 -2.541 13.803 1.00 87.50 125 PHE A O 1
ATOM 908 N N . VAL A 1 126 ? -24.391 -2.686 13.152 1.00 90.88 126 VAL A N 1
ATOM 909 C CA . VAL A 1 126 ? -24.640 -2.502 11.719 1.00 90.88 126 VAL A CA 1
ATOM 910 C C . VAL A 1 126 ? -24.052 -3.691 10.977 1.00 90.88 126 VAL A C 1
ATOM 912 O O . VAL A 1 126 ? -22.839 -3.859 10.896 1.00 90.88 126 VAL A O 1
ATOM 915 N N . GLY A 1 127 ? -24.927 -4.526 10.437 1.00 86.25 127 GLY A N 1
ATOM 916 C CA . GLY A 1 127 ? -24.545 -5.715 9.696 1.00 86.25 127 GLY A CA 1
ATOM 917 C C . GLY A 1 127 ? -25.762 -6.567 9.374 1.00 86.25 127 GLY A C 1
ATOM 918 O O . GLY A 1 127 ? -26.864 -6.314 9.858 1.00 86.25 127 GLY A O 1
ATOM 919 N N . TYR A 1 128 ? -25.551 -7.591 8.559 1.00 82.62 128 TYR A N 1
ATOM 920 C CA . TYR A 1 128 ? -26.529 -8.641 8.313 1.00 82.62 128 TYR A CA 1
ATOM 921 C C . TYR A 1 128 ? -25.987 -9.947 8.894 1.00 82.62 128 TYR A C 1
ATOM 923 O O . TYR A 1 128 ? -24.806 -10.263 8.747 1.00 82.62 128 TYR A O 1
ATOM 931 N N . GLY A 1 129 ? -26.837 -10.701 9.589 1.00 75.25 129 GLY A N 1
ATOM 932 C CA . GLY A 1 129 ? -26.488 -12.055 10.002 1.00 75.25 129 GLY A CA 1
ATOM 933 C C . GLY A 1 129 ? -26.422 -12.952 8.770 1.00 75.25 129 GLY A C 1
ATOM 934 O O . GLY A 1 129 ? -27.394 -13.050 8.024 1.00 75.25 129 GLY A O 1
ATOM 935 N N . VAL A 1 130 ? -25.289 -13.610 8.545 1.00 70.88 130 VAL A N 1
ATOM 936 C CA . VAL A 1 130 ? -25.192 -14.695 7.563 1.00 70.88 130 VAL A CA 1
ATOM 937 C C . VAL A 1 130 ? -25.693 -15.979 8.215 1.00 70.88 130 VAL A C 1
ATOM 939 O O . VAL A 1 130 ? -25.114 -16.447 9.193 1.00 70.88 130 VAL A O 1
ATOM 942 N N . LYS A 1 131 ? -26.777 -16.558 7.686 1.00 68.44 131 LYS A N 1
ATOM 943 C CA . LYS A 1 131 ? -27.207 -17.912 8.051 1.00 68.44 131 LYS A CA 1
ATOM 944 C C . LYS A 1 131 ? -26.392 -18.902 7.219 1.00 68.44 131 LYS A C 1
ATOM 946 O O . LYS A 1 131 ? -26.743 -19.175 6.075 1.00 68.44 131 LYS A O 1
ATOM 951 N N . ALA A 1 132 ? -25.276 -19.368 7.771 1.00 57.00 132 ALA A N 1
ATOM 952 C CA . ALA A 1 132 ? -24.510 -20.461 7.181 1.00 57.00 132 ALA A CA 1
ATOM 953 C C . ALA A 1 132 ? -25.224 -21.805 7.464 1.00 57.00 132 ALA A C 1
ATOM 955 O O . ALA A 1 132 ? -25.739 -21.961 8.576 1.00 57.00 132 ALA A O 1
ATOM 956 N N . PRO A 1 133 ? -25.330 -22.724 6.483 1.00 70.81 133 PRO A N 1
ATOM 957 C CA . PRO A 1 133 ? -25.757 -24.102 6.723 1.00 70.81 133 PRO A CA 1
ATOM 958 C C . PRO A 1 133 ? -24.732 -24.892 7.546 1.00 70.81 133 PRO A C 1
ATOM 960 O O . PRO A 1 133 ? -23.530 -24.541 7.501 1.00 70.81 133 PRO A O 1
#

Sequence (133 aa):
MAVSTALMAATPSLDDARISRDVKELASDAYEGRGPATAGEEKTIAYLSKQFAAAGLQPGGDLTNGKRAWTQAVPLRRADIVGTPTIAVQNAGKPHALTQGKEIAIRAALDGSSKVDIANAPLVFVGYGVKAP

Solvent-accessible surface area (backbone atoms only — not comparable to full-atom values): 9255 Å² total; per-residue (Å²): 138,84,82,79,79,78,76,77,75,72,82,78,82,83,53,68,69,58,52,52,49,54,51,54,57,65,68,30,79,85,23,69,64,86,58,81,97,41,79,18,43,60,54,50,53,54,50,52,50,50,53,39,47,75,72,69,53,74,54,76,34,43,77,55,97,91,38,54,31,79,55,64,93,72,95,81,85,86,63,74,72,87,76,83,80,88,46,67,48,78,54,98,89,40,81,43,76,47,50,74,82,79,74,39,80,86,74,49,63,88,82,76,66,93,73,89,85,88,77,93,69,87,87,79,92,84,84,79,87,80,86,75,133

Organism: NCBI:txid56449

pLDDT: mean 88.61, std 12.1, range [37.56, 97.44]

Radius of gyration: 25.4 Å; Cα contacts (8 Å, |Δi|>4): 81; chains: 1; bounding box: 40×44×82 Å

Foldseek 3Di:
DDDDPDPPPDDDDDDPVVVVVVCCVLPDVCLVDDDPPDPSVVVVLVVVLVVCVVVVHAADEDQDPNGHDNDHDDDDFDFADDDADWDWDADPNDTDTDHDPPRDPDGGDRPPDPDDDDPPDDDDDDDDDDPDD